Protein AF-A0A382LI37-F1 (afdb_monomer_lite)

Foldseek 3Di:
DKDFLLVLVPPVNVVVLVVVLPDPPDDPVRNVLSVLLVVLVVVSSVVLVVQLVVLQVVQWDDDPDPPDTDGDPVSVVVSVVSVVVSRGDMDDSPGDPDDDPPVVVPD

Secondary structure (DSSP, 8-state):
-EEEGGGGG-HHHHHHHHHHHT-TTS-HHHHHHHHHHHHHHHHHHHHHHHHHHHHHHHHEEE-SSTT-EEE-TTTHHHHHHHHHHHHH-EEE--PPPPPP-GGGS--

Structure (mmCIF, N/CA/C/O backbone):
data_AF-A0A382LI37-F1
#
_entry.id   AF-A0A382LI37-F1
#
loop_
_atom_site.group_PDB
_atom_site.id
_atom_site.type_symbol
_atom_site.label_atom_id
_atom_site.label_alt_id
_atom_site.label_comp_id
_atom_site.label_asym_id
_atom_site.label_entity_id
_atom_site.label_seq_id
_atom_site.pdbx_PDB_ins_code
_atom_site.Cartn_x
_atom_site.Cartn_y
_atom_site.Cartn_z
_atom_site.occupancy
_atom_site.B_iso_or_equiv
_atom_site.auth_seq_id
_atom_site.auth_comp_id
_atom_site.auth_asym_id
_atom_site.auth_atom_id
_atom_site.pdbx_PDB_model_num
ATOM 1 N N . MET A 1 1 ? -1.039 -4.002 -17.161 1.00 84.00 1 MET A N 1
ATOM 2 C CA . MET A 1 1 ? -0.713 -4.934 -16.045 1.00 84.00 1 MET A CA 1
ATOM 3 C C . MET A 1 1 ? -1.577 -4.552 -14.862 1.00 84.00 1 MET A C 1
ATOM 5 O O . MET A 1 1 ? -1.681 -3.360 -14.617 1.00 84.00 1 MET A O 1
ATOM 9 N N . LYS A 1 2 ? -2.165 -5.501 -14.128 1.00 87.31 2 LYS A N 1
ATOM 10 C CA . LYS A 1 2 ? -3.024 -5.179 -12.981 1.00 87.31 2 LYS A CA 1
ATOM 11 C C . LYS A 1 2 ? -2.362 -5.510 -11.649 1.00 87.31 2 LYS A C 1
ATOM 13 O O . LYS A 1 2 ? -1.686 -6.532 -11.550 1.00 87.31 2 LYS A O 1
ATOM 18 N N . ILE A 1 3 ? -2.569 -4.661 -10.647 1.00 91.06 3 ILE A N 1
ATOM 19 C CA . ILE A 1 3 ? -2.110 -4.870 -9.267 1.00 91.06 3 ILE A CA 1
ATOM 20 C C . ILE A 1 3 ? -3.244 -4.593 -8.286 1.00 91.06 3 ILE A C 1
ATOM 22 O O . ILE A 1 3 ? -4.181 -3.875 -8.617 1.00 91.06 3 ILE A O 1
ATOM 26 N N . LYS A 1 4 ? -3.137 -5.137 -7.073 1.00 94.81 4 LYS A N 1
ATOM 27 C CA . LYS A 1 4 ? -4.029 -4.806 -5.958 1.00 94.81 4 LYS A CA 1
ATOM 28 C C . LYS A 1 4 ? -3.297 -3.986 -4.906 1.00 94.81 4 LYS A C 1
ATOM 30 O O . LYS A 1 4 ? -2.095 -4.183 -4.730 1.00 94.81 4 LYS A O 1
ATOM 35 N N . ASN A 1 5 ? -4.032 -3.170 -4.158 1.00 94.94 5 ASN A N 1
ATOM 36 C CA . ASN A 1 5 ? -3.496 -2.349 -3.067 1.00 94.94 5 ASN A CA 1
ATOM 37 C C . ASN A 1 5 ? -2.720 -3.126 -2.001 1.00 94.94 5 ASN A C 1
ATOM 39 O O . ASN A 1 5 ? -1.797 -2.581 -1.408 1.00 94.94 5 ASN A O 1
ATOM 43 N N . VAL A 1 6 ? -3.004 -4.418 -1.809 1.00 94.62 6 VAL A N 1
ATOM 44 C CA . VAL A 1 6 ? -2.217 -5.288 -0.916 1.00 94.62 6 VAL A CA 1
ATOM 45 C C . VAL A 1 6 ? -0.703 -5.262 -1.199 1.00 94.62 6 VAL A C 1
ATOM 47 O O . VAL A 1 6 ? 0.091 -5.524 -0.298 1.00 94.62 6 VAL A O 1
ATOM 50 N N . ILE A 1 7 ? -0.271 -4.920 -2.422 1.00 92.81 7 ILE A N 1
ATOM 51 C CA . ILE A 1 7 ? 1.157 -4.776 -2.744 1.00 92.81 7 ILE A CA 1
ATOM 52 C C . ILE A 1 7 ? 1.832 -3.670 -1.924 1.00 92.81 7 ILE A C 1
ATOM 54 O O . ILE A 1 7 ? 3.025 -3.769 -1.642 1.00 92.81 7 ILE A O 1
ATOM 58 N N . PHE A 1 8 ? 1.078 -2.652 -1.503 1.00 93.50 8 PHE A N 1
ATOM 59 C CA . PHE A 1 8 ? 1.593 -1.505 -0.763 1.00 93.50 8 PHE A CA 1
ATOM 60 C C . PHE A 1 8 ? 1.917 -1.820 0.702 1.00 93.50 8 PHE A C 1
ATOM 62 O O . PHE A 1 8 ? 2.732 -1.142 1.319 1.00 93.50 8 PHE A O 1
ATOM 69 N N . GLU A 1 9 ? 1.409 -2.936 1.229 1.00 91.69 9 GLU A N 1
ATOM 70 C CA . GLU A 1 9 ? 1.843 -3.482 2.522 1.00 91.69 9 GLU A CA 1
ATOM 71 C C . GLU A 1 9 ? 3.202 -4.201 2.436 1.00 91.69 9 GLU A C 1
ATOM 73 O O . GLU A 1 9 ? 3.843 -4.487 3.452 1.00 91.69 9 GLU A O 1
ATOM 78 N N . ASN A 1 10 ? 3.678 -4.510 1.226 1.00 90.81 10 ASN A N 1
ATOM 79 C CA . ASN A 1 10 ? 4.906 -5.265 1.027 1.00 90.81 10 ASN A CA 1
ATOM 80 C C . ASN A 1 10 ? 6.133 -4.342 0.962 1.00 90.81 10 ASN A C 1
ATOM 82 O O . ASN A 1 10 ? 6.577 -3.921 -0.106 1.00 90.81 10 ASN A O 1
ATOM 86 N N . LYS A 1 11 ? 6.751 -4.092 2.120 1.00 84.50 11 LYS A N 1
ATOM 87 C CA . LYS A 1 11 ? 7.987 -3.291 2.222 1.00 84.50 11 LYS A CA 1
ATOM 88 C C . LYS A 1 11 ? 9.120 -3.807 1.318 1.00 84.50 11 LYS A C 1
ATOM 90 O O . LYS A 1 11 ? 9.818 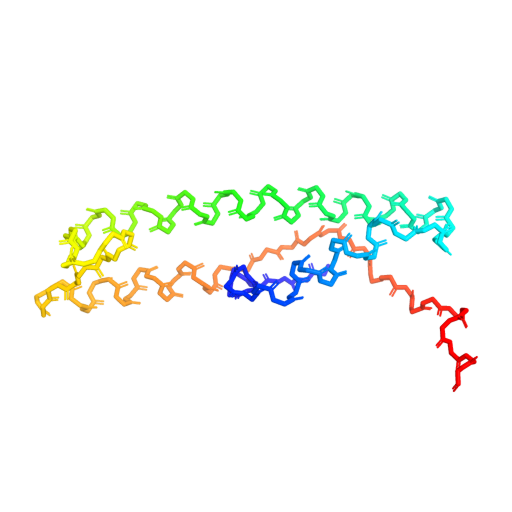-3.011 0.690 1.00 84.50 11 LYS A O 1
ATOM 95 N N . GLN A 1 12 ? 9.267 -5.129 1.182 1.00 82.38 12 GLN A N 1
ATOM 96 C CA . GLN A 1 12 ? 10.323 -5.740 0.366 1.00 82.38 12 GLN A CA 1
ATOM 97 C C . GLN A 1 12 ? 10.161 -5.436 -1.130 1.00 82.38 12 GLN A C 1
ATOM 99 O O . GLN A 1 12 ? 11.160 -5.305 -1.849 1.00 82.38 12 GLN A O 1
ATOM 104 N N . TYR A 1 13 ? 8.917 -5.312 -1.602 1.00 84.38 13 TYR A N 1
ATOM 105 C CA . TYR A 1 13 ? 8.621 -4.937 -2.982 1.00 84.38 13 TYR A CA 1
ATOM 106 C C . TYR A 1 13 ? 9.180 -3.545 -3.299 1.00 84.38 13 TYR A C 1
ATOM 108 O O . TYR A 1 13 ? 9.931 -3.384 -4.265 1.00 84.38 13 TYR A O 1
ATOM 116 N N . PHE A 1 14 ? 8.906 -2.562 -2.440 1.00 80.50 14 PHE A N 1
ATOM 117 C CA . PHE A 1 14 ? 9.390 -1.194 -2.624 1.00 80.50 14 PHE A CA 1
ATOM 118 C C . PHE A 1 14 ? 10.904 -1.064 -2.515 1.00 80.50 14 PHE A C 1
ATOM 120 O O . PHE A 1 14 ? 11.513 -0.348 -3.310 1.00 80.50 14 PHE A O 1
ATOM 127 N N . GLU A 1 15 ? 11.537 -1.787 -1.592 1.00 83.88 15 GLU A N 1
ATOM 128 C CA . GLU A 1 15 ? 12.999 -1.826 -1.524 1.00 83.88 15 GLU A CA 1
ATOM 129 C C . GLU A 1 15 ? 13.614 -2.352 -2.824 1.00 83.88 15 GLU A C 1
ATOM 131 O O . GLU A 1 15 ? 14.593 -1.797 -3.327 1.00 83.88 15 GLU A O 1
ATOM 136 N N . THR A 1 16 ? 13.030 -3.414 -3.384 1.00 83.69 16 THR A N 1
ATOM 137 C CA . THR A 1 16 ? 13.502 -4.032 -4.628 1.00 83.69 16 THR A CA 1
ATOM 138 C C . THR A 1 16 ? 13.337 -3.082 -5.811 1.00 83.69 16 THR A C 1
ATOM 140 O O . THR A 1 16 ? 14.298 -2.833 -6.538 1.00 83.69 16 THR A O 1
ATOM 143 N N . ILE A 1 17 ? 12.155 -2.481 -5.970 1.00 81.25 17 ILE A N 1
ATOM 144 C CA . ILE A 1 17 ? 11.890 -1.492 -7.023 1.00 81.25 17 ILE A CA 1
ATOM 145 C C . ILE A 1 17 ? 12.802 -0.267 -6.874 1.00 81.25 17 ILE A C 1
ATOM 147 O O . ILE A 1 17 ? 13.347 0.219 -7.865 1.00 81.25 17 ILE A O 1
ATOM 151 N N . GLY A 1 18 ? 13.040 0.193 -5.644 1.00 80.06 18 GLY A N 1
ATOM 152 C CA . GLY A 1 18 ? 13.955 1.294 -5.357 1.00 80.06 18 GLY A CA 1
ATOM 153 C C . GLY A 1 18 ? 15.408 0.990 -5.735 1.00 80.06 18 GLY A C 1
ATOM 154 O O . GLY A 1 18 ? 16.096 1.872 -6.249 1.00 80.06 18 GLY A O 1
ATOM 155 N N . LYS A 1 19 ? 15.878 -0.248 -5.530 1.00 83.69 19 LYS A N 1
ATOM 156 C CA . LYS A 1 19 ? 17.210 -0.698 -5.980 1.00 83.69 19 LYS A CA 1
ATOM 157 C C . LYS A 1 19 ? 17.301 -0.747 -7.504 1.00 83.69 19 LYS A C 1
ATOM 159 O O . LYS A 1 19 ? 18.270 -0.239 -8.057 1.00 83.69 19 LYS A O 1
ATOM 164 N N . ILE A 1 20 ? 16.284 -1.296 -8.173 1.00 79.00 20 ILE A N 1
ATOM 165 C CA . ILE A 1 20 ? 16.223 -1.374 -9.641 1.00 79.00 20 ILE A CA 1
ATOM 166 C C . ILE A 1 20 ? 16.240 0.031 -10.250 1.00 79.00 20 ILE A C 1
ATOM 168 O O . ILE A 1 20 ? 17.048 0.308 -11.127 1.00 79.00 20 ILE A O 1
ATOM 172 N N . HIS A 1 21 ? 15.411 0.943 -9.743 1.00 74.69 21 HIS A N 1
ATOM 173 C CA . HIS A 1 21 ? 15.348 2.330 -10.211 1.00 74.69 21 HIS A CA 1
ATOM 174 C C . HIS A 1 21 ? 16.686 3.080 -10.082 1.00 74.69 21 HIS A C 1
ATOM 176 O O . HIS A 1 21 ? 16.973 3.969 -10.879 1.00 74.69 21 HIS A O 1
ATOM 182 N N . LYS A 1 22 ? 17.510 2.717 -9.093 1.00 78.88 22 LYS A N 1
ATOM 183 C CA . LYS A 1 22 ? 18.840 3.300 -8.861 1.00 78.88 22 LYS A CA 1
ATOM 184 C C . LYS A 1 22 ? 19.968 2.567 -9.594 1.00 78.88 22 LYS A C 1
ATOM 186 O O . LYS A 1 22 ? 21.111 3.003 -9.495 1.00 78.88 22 LYS A O 1
ATOM 191 N N . SER A 1 23 ? 19.677 1.459 -10.276 1.00 78.44 23 SER A N 1
ATOM 192 C CA . SER A 1 23 ? 20.689 0.676 -10.980 1.00 78.44 23 SER A CA 1
ATOM 193 C C . SER A 1 23 ? 21.193 1.426 -12.212 1.00 78.44 23 SER A C 1
ATOM 195 O O . SER A 1 23 ? 20.418 1.863 -13.060 1.00 78.44 23 SER A O 1
ATOM 197 N N . ASP A 1 24 ? 22.512 1.519 -12.327 1.00 75.81 24 ASP A N 1
ATOM 198 C CA . ASP A 1 24 ? 23.236 2.032 -13.489 1.00 75.81 24 ASP A CA 1
ATOM 199 C C . ASP A 1 24 ? 23.301 1.023 -14.651 1.00 75.81 24 ASP A C 1
ATOM 201 O O . ASP A 1 24 ? 23.747 1.362 -15.746 1.00 75.81 24 ASP A O 1
ATOM 205 N N . GLN A 1 25 ? 22.825 -0.209 -14.440 1.00 79.31 25 GLN A N 1
ATOM 206 C CA . GLN A 1 25 ? 22.859 -1.284 -15.436 1.00 79.31 25 GLN A CA 1
ATOM 207 C C . GLN A 1 25 ? 21.660 -1.281 -16.395 1.00 79.31 25 GLN A C 1
ATOM 209 O O . GLN A 1 25 ? 21.612 -2.081 -17.334 1.00 79.31 25 GLN A O 1
ATOM 214 N N . LEU A 1 26 ? 20.688 -0.391 -16.183 1.00 77.06 26 LEU A N 1
ATOM 215 C CA . LEU A 1 26 ? 19.508 -0.282 -17.034 1.00 77.06 26 LEU A CA 1
ATOM 216 C C . LEU A 1 26 ? 19.831 0.423 -18.354 1.00 77.06 26 LEU A C 1
ATOM 218 O O . LEU A 1 26 ? 20.528 1.437 -18.394 1.00 77.06 26 LEU A O 1
ATOM 222 N N . SER A 1 27 ? 19.259 -0.076 -19.452 1.00 83.19 27 SER A N 1
ATOM 223 C CA . SER A 1 27 ? 19.254 0.684 -20.702 1.00 83.19 27 SER A CA 1
ATOM 224 C C . SER A 1 27 ? 18.426 1.965 -20.541 1.00 83.19 27 SER A C 1
ATOM 226 O O . SER A 1 27 ? 17.532 2.036 -19.698 1.00 83.19 27 SER A O 1
ATOM 228 N N . VAL A 1 28 ? 18.663 2.974 -21.387 1.00 83.00 28 VAL A N 1
ATOM 229 C CA . VAL A 1 28 ? 17.893 4.235 -21.361 1.00 83.00 28 VAL A CA 1
ATOM 230 C C . VAL A 1 28 ? 16.384 3.981 -21.485 1.00 83.00 28 VAL A C 1
ATOM 232 O O . VAL A 1 28 ? 15.585 4.613 -20.792 1.00 83.00 28 VAL A O 1
ATOM 235 N N . MET A 1 29 ? 15.986 3.030 -22.335 1.00 82.69 29 MET A N 1
ATOM 236 C CA . MET A 1 29 ? 14.577 2.681 -22.540 1.00 82.69 29 MET A CA 1
ATOM 237 C C . MET A 1 29 ? 13.976 1.960 -21.331 1.00 82.69 29 MET A C 1
ATOM 239 O O . MET A 1 29 ? 12.841 2.256 -20.951 1.00 82.69 29 MET A O 1
ATOM 243 N N . ASP A 1 30 ? 14.727 1.053 -20.704 1.00 81.50 30 ASP A N 1
ATOM 244 C CA . ASP A 1 30 ? 14.265 0.340 -19.509 1.00 81.50 30 ASP A CA 1
ATOM 245 C C . ASP A 1 30 ? 14.171 1.287 -18.314 1.00 81.50 30 ASP A C 1
ATOM 247 O O . ASP A 1 30 ? 13.154 1.297 -17.622 1.00 81.50 30 ASP A O 1
ATOM 251 N N . ALA A 1 31 ? 15.161 2.166 -18.136 1.00 83.19 31 ALA A N 1
ATOM 252 C CA . ALA A 1 31 ? 15.137 3.218 -17.127 1.00 83.19 31 ALA A CA 1
ATOM 253 C C . ALA A 1 31 ? 13.921 4.141 -17.306 1.00 83.19 31 ALA A C 1
ATOM 255 O O . ALA A 1 31 ? 13.220 4.430 -16.339 1.00 83.19 31 ALA A O 1
ATOM 256 N N . TYR A 1 32 ? 13.600 4.556 -18.537 1.00 84.06 32 TYR A N 1
ATOM 257 C CA . TYR A 1 32 ? 12.403 5.358 -18.814 1.00 84.06 32 TYR A CA 1
ATOM 258 C C . TYR A 1 32 ? 11.105 4.636 -18.419 1.00 84.06 32 TYR A C 1
ATOM 260 O O . TYR A 1 32 ? 10.249 5.217 -17.744 1.00 84.06 32 TYR A O 1
ATOM 268 N N . ARG A 1 33 ? 10.958 3.362 -18.805 1.00 82.94 33 ARG A N 1
ATOM 269 C CA . ARG A 1 33 ? 9.770 2.557 -18.475 1.00 82.94 33 ARG A CA 1
ATOM 270 C C . ARG A 1 33 ? 9.639 2.334 -16.969 1.00 82.94 33 ARG A C 1
ATOM 272 O O . ARG A 1 33 ? 8.553 2.528 -16.425 1.00 82.94 33 ARG A O 1
ATOM 279 N N . ILE A 1 34 ? 10.739 2.001 -16.293 1.00 83.94 34 ILE A N 1
ATOM 280 C CA . ILE A 1 34 ? 10.791 1.832 -14.836 1.00 83.94 34 ILE A CA 1
ATOM 281 C C . ILE A 1 34 ? 10.449 3.147 -14.134 1.00 83.94 34 ILE A C 1
ATOM 283 O O . ILE A 1 34 ? 9.643 3.141 -13.212 1.00 83.94 34 ILE A O 1
ATOM 287 N N . ASN A 1 35 ? 10.951 4.290 -14.606 1.00 85.12 35 ASN A N 1
ATOM 288 C CA . ASN A 1 35 ? 10.606 5.599 -14.042 1.00 85.12 35 ASN A CA 1
ATOM 289 C C . ASN A 1 35 ? 9.109 5.896 -14.143 1.00 85.12 35 ASN A C 1
ATOM 291 O O . ASN A 1 35 ? 8.519 6.419 -13.198 1.00 85.12 35 ASN A O 1
ATOM 295 N N . ARG A 1 36 ? 8.479 5.564 -15.276 1.00 86.19 36 ARG A N 1
ATOM 296 C CA . ARG A 1 36 ? 7.029 5.722 -15.448 1.00 86.19 36 ARG A CA 1
ATOM 297 C C . ARG A 1 36 ? 6.252 4.805 -14.500 1.00 86.19 36 ARG A C 1
ATOM 299 O O . ARG A 1 36 ? 5.295 5.263 -13.881 1.00 86.19 36 ARG A O 1
ATOM 306 N N . LEU A 1 37 ? 6.685 3.552 -14.357 1.00 86.62 37 LEU A N 1
ATOM 307 C CA . LEU A 1 37 ? 6.085 2.593 -13.430 1.00 86.62 37 LEU A CA 1
ATOM 308 C C . LEU A 1 37 ? 6.206 3.064 -11.972 1.00 86.62 37 LEU A C 1
ATOM 310 O O . LEU A 1 37 ? 5.203 3.111 -11.271 1.00 86.62 37 LEU A O 1
ATOM 314 N N . VAL A 1 38 ? 7.402 3.469 -11.534 1.00 86.50 38 VAL A N 1
ATOM 315 C CA . VAL A 1 38 ? 7.661 3.963 -10.169 1.00 86.50 38 VAL A CA 1
ATOM 316 C C . VAL A 1 38 ? 6.807 5.186 -9.847 1.00 86.50 38 VAL A C 1
ATOM 318 O O . VAL A 1 38 ? 6.232 5.250 -8.768 1.00 86.50 38 VAL A O 1
ATOM 321 N N . LYS A 1 39 ? 6.670 6.136 -10.781 1.00 87.44 39 LYS A N 1
ATOM 322 C CA . LYS A 1 39 ? 5.795 7.303 -10.588 1.00 87.44 39 LYS A CA 1
ATOM 323 C C . LYS A 1 39 ? 4.346 6.891 -10.335 1.00 87.44 39 LYS A C 1
ATOM 325 O O . LYS A 1 39 ? 3.773 7.321 -9.342 1.00 87.44 39 LYS A O 1
ATOM 330 N N . LYS A 1 40 ? 3.799 6.001 -11.169 1.00 88.88 40 LYS A N 1
ATOM 331 C CA . LYS A 1 40 ? 2.423 5.510 -11.009 1.00 88.88 40 LYS A CA 1
ATOM 332 C C . LYS A 1 40 ? 2.239 4.736 -9.701 1.00 88.88 40 LYS A C 1
ATOM 334 O O . LYS A 1 40 ? 1.245 4.923 -9.014 1.00 88.88 40 LYS A O 1
ATOM 339 N N . LEU A 1 41 ? 3.210 3.903 -9.321 1.00 90.44 41 LEU A N 1
ATOM 340 C CA . LEU A 1 41 ? 3.184 3.191 -8.039 1.00 90.44 41 LEU A CA 1
ATOM 341 C C . LEU A 1 41 ? 3.229 4.150 -6.843 1.00 90.44 41 LEU A C 1
ATOM 343 O O . LEU A 1 41 ? 2.530 3.911 -5.868 1.00 90.44 41 LEU A O 1
ATOM 347 N N . ASN A 1 42 ? 4.004 5.236 -6.915 1.00 89.69 42 ASN A N 1
ATOM 348 C CA . ASN A 1 42 ? 4.063 6.242 -5.852 1.00 89.69 42 ASN A CA 1
ATOM 349 C C . ASN A 1 42 ? 2.747 7.020 -5.711 1.00 89.69 42 ASN A C 1
ATOM 351 O O . ASN A 1 42 ? 2.328 7.299 -4.590 1.00 89.69 42 ASN A O 1
ATOM 355 N N . GLU A 1 43 ? 2.098 7.363 -6.826 1.00 92.12 43 GLU A N 1
ATOM 356 C CA . GLU A 1 43 ? 0.777 8.007 -6.825 1.00 92.12 43 GLU A CA 1
ATOM 357 C C . GLU A 1 43 ? -0.261 7.099 -6.153 1.00 92.12 43 GLU A C 1
ATOM 359 O O . GLU A 1 43 ? -0.912 7.512 -5.196 1.00 92.12 43 GLU A O 1
ATOM 364 N N . LEU A 1 44 ? -0.329 5.834 -6.580 1.00 93.62 44 LEU A N 1
ATOM 365 C CA . LEU A 1 44 ? -1.233 4.840 -6.000 1.00 93.62 44 LEU A CA 1
ATOM 366 C C . LEU A 1 44 ? -0.934 4.557 -4.522 1.00 93.62 44 LEU A C 1
ATOM 368 O O . LEU A 1 44 ? -1.859 4.441 -3.726 1.00 93.62 44 LEU A O 1
ATOM 372 N N . ASN A 1 45 ? 0.343 4.487 -4.132 1.00 93.56 45 ASN A N 1
ATOM 373 C CA . ASN A 1 45 ? 0.726 4.311 -2.732 1.00 93.56 45 ASN A CA 1
ATOM 374 C C . ASN A 1 45 ? 0.300 5.507 -1.873 1.00 93.56 45 ASN A C 1
ATOM 376 O O . ASN A 1 45 ? -0.149 5.326 -0.749 1.00 93.56 45 ASN A O 1
ATOM 380 N N . THR A 1 46 ? 0.422 6.726 -2.403 1.00 94.50 46 THR A N 1
ATOM 381 C CA . THR A 1 46 ? -0.007 7.939 -1.693 1.00 94.50 46 THR A CA 1
ATOM 382 C C . THR A 1 46 ? -1.515 7.918 -1.457 1.00 94.50 46 THR A C 1
ATOM 384 O O . THR A 1 46 ? -1.965 8.133 -0.334 1.00 94.50 46 THR A O 1
ATOM 387 N N . GLU A 1 47 ? -2.298 7.598 -2.491 1.00 95.12 47 GLU A N 1
ATOM 388 C CA . GLU A 1 47 ? -3.752 7.459 -2.374 1.00 95.12 47 GLU A CA 1
ATOM 389 C C . GLU A 1 47 ? -4.138 6.345 -1.387 1.00 95.12 47 GLU A C 1
ATOM 391 O O . GLU A 1 47 ? -4.995 6.541 -0.522 1.00 95.12 47 GLU A O 1
ATOM 396 N N . TYR A 1 48 ? -3.458 5.198 -1.465 1.00 95.94 48 TYR A N 1
ATOM 397 C CA . TYR A 1 48 ? -3.626 4.090 -0.531 1.00 95.94 48 TYR A CA 1
ATOM 398 C C . TYR A 1 48 ? -3.370 4.511 0.922 1.00 95.94 48 TYR A C 1
ATOM 400 O O . TYR A 1 48 ? -4.214 4.262 1.783 1.00 95.94 48 TYR A O 1
ATOM 408 N N . ASP A 1 49 ? -2.250 5.185 1.197 1.00 95.19 49 ASP A N 1
ATOM 409 C CA . ASP A 1 49 ? -1.882 5.643 2.540 1.00 95.19 49 ASP A CA 1
ATOM 410 C C . ASP A 1 49 ? -2.890 6.663 3.090 1.00 95.19 49 ASP A C 1
ATOM 412 O O . ASP A 1 49 ? -3.254 6.614 4.269 1.00 95.19 49 ASP A O 1
ATOM 416 N N . GLU A 1 50 ? -3.401 7.563 2.245 1.00 96.38 50 GLU A N 1
ATOM 417 C CA . GLU A 1 50 ? -4.445 8.515 2.630 1.00 96.38 50 GLU A CA 1
ATOM 418 C C . GLU A 1 50 ? -5.764 7.822 2.993 1.00 96.38 50 GLU A C 1
ATOM 420 O O . GLU A 1 50 ? -6.383 8.159 4.009 1.00 96.38 50 GLU A O 1
ATOM 425 N N . LEU A 1 51 ? -6.203 6.852 2.186 1.00 97.06 51 LEU A N 1
ATOM 426 C CA . LEU A 1 51 ? -7.414 6.074 2.452 1.00 97.06 51 LEU A CA 1
ATOM 427 C C . LEU A 1 51 ? -7.250 5.205 3.700 1.00 97.06 51 LEU A C 1
ATOM 429 O O . LEU A 1 51 ? -8.112 5.224 4.580 1.00 97.06 51 LEU A O 1
ATOM 433 N N . LYS A 1 52 ? -6.110 4.524 3.835 1.00 95.50 52 LYS A N 1
ATOM 434 C CA . LYS A 1 52 ? -5.766 3.740 5.023 1.00 95.50 52 LYS A CA 1
ATOM 435 C C . LYS A 1 52 ? -5.812 4.615 6.270 1.00 95.50 52 LYS A C 1
ATOM 437 O O . LYS A 1 52 ? -6.468 4.264 7.247 1.00 95.50 52 LYS A O 1
ATOM 442 N N . LYS A 1 53 ? -5.194 5.798 6.235 1.00 94.25 53 LYS A N 1
ATOM 443 C CA . LYS A 1 53 ? -5.215 6.736 7.363 1.00 94.25 53 LYS A CA 1
ATOM 444 C C . LYS A 1 53 ? -6.635 7.157 7.745 1.00 94.25 53 LYS A C 1
ATOM 446 O O . LYS A 1 53 ? -6.920 7.255 8.939 1.00 94.25 53 LYS A O 1
ATOM 451 N N . LYS A 1 54 ? -7.527 7.383 6.773 1.00 95.25 54 LYS A N 1
ATOM 452 C CA . LYS A 1 54 ? -8.942 7.707 7.036 1.00 95.25 54 LYS A CA 1
ATOM 453 C C . LYS A 1 54 ? -9.648 6.569 7.775 1.00 95.25 54 LYS A C 1
ATOM 455 O O . LYS A 1 54 ? -10.223 6.834 8.826 1.00 95.25 54 LYS A O 1
ATOM 460 N N . ILE A 1 55 ? -9.512 5.325 7.307 1.00 95.69 55 ILE A N 1
ATOM 461 C CA . ILE A 1 55 ? -10.101 4.137 7.957 1.00 95.69 55 ILE A CA 1
ATOM 462 C C . ILE A 1 55 ? -9.589 4.003 9.400 1.00 95.69 55 ILE A C 1
ATOM 464 O O . ILE A 1 55 ? -10.368 3.848 10.339 1.00 95.69 55 ILE A O 1
ATOM 468 N N . PHE A 1 56 ? -8.276 4.123 9.604 1.00 94.00 56 PHE A N 1
ATOM 469 C CA . PHE A 1 56 ? -7.674 4.012 10.936 1.00 94.00 56 PHE A CA 1
ATOM 470 C C . PHE A 1 56 ? -8.088 5.159 11.868 1.00 94.00 56 PHE A C 1
ATOM 472 O O . PHE A 1 56 ? -8.279 4.929 13.056 1.00 94.00 56 PHE A O 1
ATOM 479 N N . THR A 1 57 ? -8.269 6.374 11.346 1.00 93.50 57 THR A N 1
ATOM 480 C CA . THR A 1 57 ? -8.753 7.525 12.132 1.00 93.50 57 THR A CA 1
ATOM 481 C C . THR A 1 57 ? -10.234 7.387 12.489 1.00 93.50 57 THR A C 1
ATOM 483 O O . THR A 1 57 ? -10.656 7.836 13.548 1.00 93.50 57 THR A O 1
ATOM 486 N N . GLN A 1 58 ? -11.030 6.777 11.609 1.00 94.94 58 GLN A N 1
ATOM 487 C CA . GLN A 1 58 ? -12.463 6.577 11.810 1.00 94.94 58 GLN A CA 1
ATOM 488 C C . GLN A 1 58 ? -12.759 5.520 12.876 1.00 94.94 58 GLN A C 1
ATOM 490 O O . GLN A 1 58 ? -13.654 5.710 13.697 1.00 94.94 58 GLN A O 1
ATOM 495 N N . TYR A 1 59 ? -12.018 4.411 12.861 1.00 94.88 59 TYR A N 1
ATOM 496 C CA . TYR A 1 59 ? -12.313 3.252 13.709 1.00 94.88 59 TYR A CA 1
ATOM 497 C C . TYR A 1 59 ? -11.368 3.071 14.890 1.00 94.88 59 TYR A C 1
ATOM 499 O O . TYR A 1 59 ? -11.683 2.299 15.802 1.00 94.88 59 TYR A O 1
ATOM 507 N N . GLY A 1 60 ? -10.218 3.738 14.855 1.00 91.75 60 GLY A N 1
ATOM 508 C CA . GLY A 1 60 ? -9.137 3.520 15.791 1.00 91.75 60 GLY A CA 1
ATOM 509 C C . GLY A 1 60 ? -8.912 4.650 16.779 1.00 91.75 60 GLY A C 1
ATOM 510 O O . GLY A 1 60 ? -9.226 5.813 16.536 1.00 91.75 60 GLY A O 1
ATOM 511 N N . THR A 1 61 ? -8.308 4.287 17.902 1.00 91.25 61 THR A N 1
ATOM 512 C CA . THR A 1 61 ? -7.777 5.209 18.905 1.00 91.25 61 THR A CA 1
ATOM 513 C C . THR A 1 61 ? -6.260 5.056 18.990 1.00 91.25 61 THR A C 1
ATOM 515 O O . THR A 1 61 ? -5.751 3.972 18.697 1.00 91.25 61 THR A O 1
ATOM 518 N N . PRO A 1 62 ? -5.506 6.097 19.386 1.00 89.94 62 PRO A N 1
ATOM 519 C CA . PRO A 1 62 ? -4.081 5.945 19.673 1.00 89.94 62 PRO A CA 1
ATOM 520 C C . PRO A 1 62 ? -3.856 4.819 20.690 1.00 89.94 62 PRO A C 1
ATOM 522 O O . PRO A 1 62 ? -4.530 4.790 21.719 1.00 89.94 62 PRO A O 1
ATOM 525 N N . GLY A 1 63 ? -2.956 3.888 20.377 1.00 87.38 63 GLY A N 1
ATOM 526 C CA . GLY A 1 63 ? -2.590 2.794 21.275 1.00 87.38 63 GLY A CA 1
ATOM 527 C C . GLY A 1 63 ? -1.525 3.193 22.293 1.00 87.38 63 GLY A C 1
ATOM 528 O O . GLY A 1 63 ? -1.007 4.311 22.279 1.00 87.38 63 GLY A O 1
ATOM 529 N N . GLU A 1 64 ? -1.160 2.257 23.170 1.00 82.94 64 GLU A N 1
ATOM 530 C CA . GLU A 1 64 ? -0.160 2.501 24.226 1.00 82.94 64 GLU A CA 1
ATOM 531 C C . GLU A 1 64 ? 1.243 2.848 23.699 1.00 82.94 64 GLU A C 1
ATOM 533 O O . GLU A 1 64 ? 2.033 3.490 24.394 1.00 82.94 64 GLU A O 1
ATOM 538 N N . LYS A 1 65 ? 1.582 2.411 22.480 1.00 87.31 65 LYS A N 1
ATOM 539 C CA . LYS A 1 65 ? 2.871 2.698 21.839 1.00 87.31 65 LYS A CA 1
ATOM 540 C C . LYS A 1 65 ? 2.713 3.78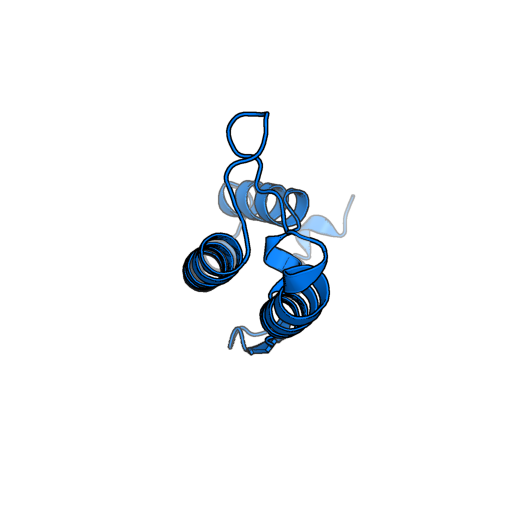9 20.790 1.00 87.31 65 LYS A C 1
ATOM 542 O O . LYS A 1 65 ? 1.709 3.831 20.076 1.00 87.31 65 LYS A O 1
ATOM 547 N N . GLU A 1 66 ? 3.748 4.612 20.640 1.00 76.12 66 GLU A N 1
ATOM 548 C CA . GLU A 1 66 ? 3.829 5.555 19.523 1.00 76.12 66 GLU A CA 1
ATOM 549 C C . GLU A 1 66 ? 3.592 4.828 18.192 1.00 76.12 66 GLU A C 1
ATOM 551 O O . GLU A 1 66 ? 4.045 3.700 17.992 1.00 76.12 66 GLU A O 1
ATOM 556 N N . GLU A 1 67 ? 2.820 5.472 17.314 1.00 78.56 67 GLU A N 1
ATOM 557 C CA . GLU A 1 67 ? 2.440 4.966 15.986 1.00 78.56 67 GLU A CA 1
ATOM 558 C C . GLU A 1 67 ? 1.570 3.694 15.978 1.00 78.56 67 GLU A C 1
ATOM 560 O O . GLU A 1 67 ? 1.323 3.122 14.915 1.00 78.56 67 GLU A O 1
ATOM 565 N N . THR A 1 68 ? 1.046 3.263 17.131 1.00 86.25 68 THR A N 1
ATOM 566 C CA . THR A 1 68 ? 0.047 2.186 17.188 1.00 86.25 68 THR A CA 1
ATOM 567 C C . THR A 1 68 ? -1.376 2.727 17.232 1.00 86.25 68 THR A C 1
ATOM 569 O O . THR A 1 68 ? -1.649 3.787 17.795 1.00 86.25 68 THR A O 1
ATOM 572 N N . VAL A 1 69 ? -2.290 1.980 16.614 1.00 89.56 69 VAL A N 1
ATOM 573 C CA . VAL A 1 69 ? -3.724 2.263 16.602 1.00 89.56 69 VAL A CA 1
ATOM 574 C C . VAL A 1 69 ? -4.452 1.033 17.121 1.00 89.56 69 VAL A C 1
ATOM 576 O O . VAL A 1 69 ? -4.204 -0.083 16.662 1.00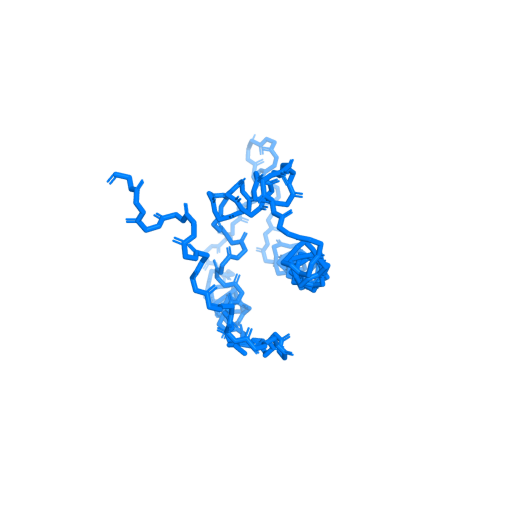 89.56 69 VAL A O 1
ATOM 579 N N . GLU A 1 70 ? -5.352 1.241 18.069 1.00 93.38 70 GLU A N 1
ATOM 580 C CA . GLU A 1 70 ? -6.200 0.206 18.642 1.00 93.38 70 GLU A CA 1
ATOM 581 C C . GLU A 1 70 ? -7.605 0.295 18.054 1.00 93.38 70 GLU A C 1
ATOM 583 O O . GLU A 1 70 ? -8.199 1.369 18.003 1.00 93.38 70 GLU A O 1
ATOM 588 N N . ILE A 1 71 ? -8.141 -0.844 17.612 1.00 94.88 71 ILE A N 1
ATOM 589 C CA . ILE A 1 71 ? -9.512 -0.956 17.107 1.00 94.88 71 ILE A CA 1
ATOM 590 C C . ILE A 1 71 ? -10.346 -1.688 18.159 1.00 94.88 71 ILE A C 1
ATOM 592 O O . ILE A 1 71 ? -10.051 -2.840 18.502 1.00 94.88 71 ILE A O 1
ATOM 596 N N . SER A 1 72 ? -11.392 -1.032 18.665 1.00 92.62 72 SER A N 1
ATOM 597 C CA . SER A 1 72 ? -12.301 -1.620 19.654 1.00 92.62 72 SER A CA 1
ATOM 598 C C . SER A 1 72 ? -13.056 -2.829 19.083 1.00 92.62 72 SER A C 1
ATOM 600 O O . SER A 1 72 ? -13.202 -2.988 17.869 1.00 92.62 72 SER A O 1
ATOM 602 N N . ALA A 1 73 ? -13.569 -3.696 19.961 1.00 93.56 73 ALA A N 1
ATOM 603 C CA . ALA A 1 73 ? -14.352 -4.858 19.537 1.00 93.56 73 ALA A CA 1
ATOM 604 C C . ALA A 1 73 ? -15.612 -4.461 18.743 1.00 93.56 73 ALA A C 1
ATOM 606 O O . ALA A 1 73 ? -15.950 -5.135 17.775 1.00 93.56 73 ALA A O 1
ATOM 607 N N . GLU A 1 74 ? -16.252 -3.350 19.118 1.00 94.06 74 GLU A N 1
ATOM 608 C CA . GLU A 1 74 ? -17.456 -2.811 18.469 1.00 94.06 74 GLU A CA 1
ATOM 609 C C . GLU A 1 74 ? -17.181 -2.324 17.038 1.00 94.06 74 GLU A C 1
ATOM 611 O O . GLU A 1 74 ? -18.013 -2.505 16.154 1.00 94.06 74 GLU A O 1
ATOM 616 N N . ASN A 1 75 ? -15.988 -1.775 16.784 1.00 94.88 75 ASN A N 1
ATOM 617 C CA . ASN A 1 75 ? -15.595 -1.261 15.469 1.00 94.88 75 ASN A CA 1
ATOM 618 C C . ASN A 1 75 ? -14.917 -2.310 14.577 1.00 94.88 75 ASN A C 1
ATOM 620 O O . ASN A 1 75 ? -14.705 -2.063 13.389 1.00 94.88 75 ASN A O 1
ATOM 624 N N . ARG A 1 76 ? -14.543 -3.475 15.125 1.00 93.75 76 ARG A N 1
ATOM 625 C CA . ARG A 1 76 ? -13.686 -4.456 14.440 1.00 93.75 76 ARG A CA 1
ATOM 626 C C . ARG A 1 76 ? -14.275 -4.952 13.123 1.00 93.75 76 ARG A C 1
ATOM 628 O O . ARG A 1 76 ? -13.526 -5.103 12.160 1.00 93.75 76 ARG A O 1
ATOM 635 N N . GLU A 1 77 ? -15.573 -5.233 13.079 1.00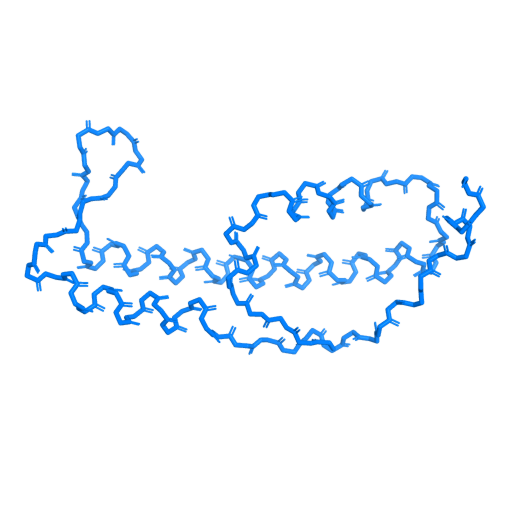 96.25 77 GLU A N 1
ATOM 636 C CA . GLU A 1 77 ? -16.225 -5.755 11.872 1.00 96.25 77 GLU A CA 1
ATOM 637 C C . GLU A 1 77 ? -16.238 -4.711 10.750 1.00 96.25 77 GLU A C 1
ATOM 639 O O . GLU A 1 77 ? -15.762 -4.996 9.652 1.00 96.25 77 GLU A O 1
ATOM 644 N N . ALA A 1 78 ? -16.670 -3.483 11.053 1.00 96.06 78 ALA A N 1
ATOM 645 C CA . ALA A 1 78 ? -16.691 -2.374 10.100 1.00 96.06 78 ALA A CA 1
ATOM 646 C C . ALA A 1 78 ? -15.281 -2.022 9.595 1.00 96.06 78 ALA A C 1
ATOM 648 O O . ALA A 1 78 ? -15.060 -1.934 8.388 1.00 96.06 78 ALA A O 1
ATOM 649 N N . PHE A 1 79 ? -14.308 -1.930 10.509 1.00 96.56 79 PHE A N 1
ATOM 650 C CA . PHE A 1 79 ? -12.900 -1.735 10.163 1.00 96.56 79 PHE A CA 1
ATOM 651 C C . PHE A 1 79 ? -12.391 -2.830 9.222 1.00 96.56 79 PHE A C 1
ATOM 653 O O . PHE A 1 79 ? -11.766 -2.535 8.209 1.00 96.56 79 PHE A O 1
ATOM 660 N N . THR A 1 80 ? -12.658 -4.099 9.547 1.00 95.88 80 THR A N 1
ATOM 661 C CA . THR A 1 80 ? -12.192 -5.235 8.741 1.00 95.88 80 THR A CA 1
ATOM 662 C C . THR A 1 80 ? -12.823 -5.215 7.352 1.00 95.88 80 THR A C 1
ATOM 664 O O . THR A 1 80 ? -12.128 -5.492 6.380 1.00 95.88 80 THR A O 1
ATOM 667 N N . GLY A 1 81 ? -14.108 -4.866 7.247 1.00 97.50 81 GLY A N 1
ATOM 668 C CA . GLY A 1 81 ? -14.803 -4.701 5.970 1.00 97.50 81 GLY A CA 1
ATOM 669 C C . GLY A 1 81 ? -14.144 -3.637 5.096 1.00 97.50 81 GLY A C 1
ATOM 670 O O . GLY A 1 81 ? -13.626 -3.959 4.030 1.00 97.50 81 GLY A O 1
ATOM 671 N N . GLU A 1 82 ? -14.068 -2.396 5.583 1.00 97.56 82 GLU A N 1
ATOM 672 C CA . GLU A 1 82 ? -13.500 -1.288 4.805 1.00 97.56 82 GLU A CA 1
ATOM 673 C C . GLU A 1 82 ? -12.015 -1.483 4.486 1.00 97.56 82 GLU A C 1
ATOM 675 O O . GLU A 1 82 ? -11.562 -1.162 3.387 1.00 97.56 82 GLU A O 1
ATOM 680 N N . TYR A 1 83 ? -11.242 -2.038 5.422 1.00 96.50 83 TYR A N 1
ATOM 681 C CA . TYR A 1 83 ? -9.834 -2.325 5.178 1.00 96.50 83 TYR A CA 1
ATOM 682 C C . TYR A 1 83 ? -9.657 -3.421 4.119 1.00 96.50 83 TYR A C 1
ATOM 684 O O . TYR A 1 83 ? -8.796 -3.295 3.248 1.00 96.50 83 TYR A O 1
ATOM 692 N N . ASN A 1 84 ? -10.487 -4.470 4.147 1.00 97.06 84 ASN A N 1
ATOM 693 C CA . ASN A 1 84 ? -10.466 -5.520 3.129 1.00 97.06 84 ASN A CA 1
ATOM 694 C C . ASN A 1 84 ? -10.878 -4.997 1.750 1.00 97.06 84 ASN A C 1
ATOM 696 O O . ASN A 1 84 ? -10.268 -5.386 0.750 1.00 97.06 84 ASN A O 1
ATOM 700 N N . ASP A 1 85 ? -11.865 -4.105 1.693 1.00 97.62 85 ASP A N 1
ATOM 701 C CA . ASP A 1 85 ? -12.259 -3.436 0.456 1.00 97.62 85 ASP A CA 1
ATOM 702 C C . ASP A 1 85 ? -11.096 -2.598 -0.085 1.00 97.62 85 ASP A C 1
ATOM 704 O O . ASP A 1 85 ? -10.727 -2.747 -1.252 1.00 97.62 85 ASP A O 1
ATOM 708 N N . LEU A 1 86 ? -10.437 -1.813 0.779 1.00 96.88 86 LEU A N 1
ATOM 709 C CA . LEU A 1 86 ? -9.280 -0.993 0.420 1.00 96.88 86 LEU A CA 1
ATOM 710 C C . LEU A 1 86 ? -8.130 -1.824 -0.166 1.00 96.88 86 LEU A C 1
ATOM 712 O O . LEU A 1 86 ? -7.625 -1.482 -1.235 1.00 96.88 86 LEU A O 1
ATOM 716 N N . ILE A 1 87 ? -7.701 -2.906 0.495 1.00 95.94 87 ILE A N 1
ATOM 717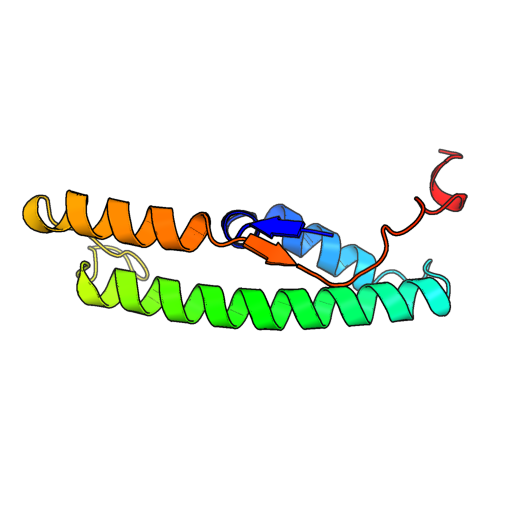 C CA . ILE A 1 87 ? -6.582 -3.737 0.001 1.00 95.94 87 ILE A CA 1
ATOM 718 C C . ILE A 1 87 ? -6.944 -4.527 -1.268 1.00 95.94 87 ILE A C 1
ATOM 720 O O . ILE A 1 87 ? -6.047 -4.970 -1.994 1.00 95.94 87 ILE A O 1
ATOM 724 N N . SER A 1 88 ? -8.242 -4.706 -1.536 1.00 96.00 88 SER A N 1
ATOM 725 C CA . SER A 1 88 ? -8.760 -5.454 -2.685 1.00 96.00 88 SER A CA 1
ATOM 726 C C . SER A 1 88 ? -8.928 -4.615 -3.949 1.00 96.00 88 SER A C 1
ATOM 728 O O . SER A 1 88 ? -9.103 -5.210 -5.017 1.00 96.00 88 SER A O 1
ATOM 730 N N . ILE A 1 89 ? -8.846 -3.280 -3.856 1.00 94.88 89 ILE A N 1
ATOM 731 C CA . ILE A 1 89 ? -8.917 -2.382 -5.018 1.00 94.88 89 ILE A CA 1
ATOM 732 C C . ILE A 1 89 ? -7.858 -2.792 -6.044 1.00 94.88 89 ILE A C 1
ATOM 734 O O . ILE A 1 89 ? -6.681 -2.961 -5.717 1.00 94.88 89 ILE A O 1
ATOM 738 N N . GLU A 1 90 ? -8.305 -2.969 -7.287 1.00 95.31 90 GLU A N 1
ATOM 739 C CA . GLU A 1 90 ? -7.477 -3.344 -8.428 1.00 95.31 90 GLU A CA 1
ATOM 740 C C . GLU A 1 90 ? -7.191 -2.115 -9.295 1.00 95.31 90 GLU A C 1
ATOM 742 O O . GLU A 1 90 ? -8.104 -1.410 -9.722 1.00 95.31 90 GLU A O 1
ATOM 747 N N . HIS A 1 91 ? -5.916 -1.894 -9.598 1.00 90.69 91 HIS A N 1
ATOM 748 C CA . HIS A 1 91 ? -5.450 -0.815 -10.456 1.00 90.69 91 HIS A CA 1
ATOM 749 C C . HIS A 1 91 ? -4.850 -1.384 -11.736 1.00 90.69 91 HIS A C 1
ATOM 751 O O . HIS A 1 91 ? -3.991 -2.272 -11.691 1.00 90.69 91 HIS A O 1
ATOM 757 N N . ASP A 1 92 ? -5.253 -0.836 -12.884 1.00 90.00 92 ASP A N 1
ATOM 758 C CA . ASP A 1 92 ? -4.533 -1.068 -14.132 1.00 90.00 92 ASP A CA 1
ATOM 759 C C . ASP A 1 92 ? -3.372 -0.082 -14.243 1.00 90.00 92 ASP A C 1
ATOM 761 O O . ASP A 1 92 ? -3.534 1.142 -14.264 1.00 90.00 92 ASP A O 1
ATOM 765 N N . LEU A 1 93 ? -2.165 -0.625 -14.316 1.00 83.31 93 LEU A N 1
ATOM 766 C CA . LEU A 1 93 ? -0.951 0.152 -14.466 1.00 83.31 93 LEU A CA 1
ATOM 767 C C . LEU A 1 93 ? -0.774 0.689 -15.884 1.00 83.31 93 LEU A C 1
ATOM 769 O O . LEU A 1 93 ? 0.036 1.593 -16.059 1.00 83.31 93 LEU A O 1
ATOM 773 N N . GLU A 1 94 ? -1.559 0.244 -16.872 1.00 74.62 94 GLU A N 1
ATOM 774 C CA . GLU A 1 94 ? -1.455 0.680 -18.279 1.00 74.62 94 GLU A CA 1
ATOM 775 C C . GLU A 1 94 ? -0.011 0.593 -18.814 1.00 74.62 94 GLU A C 1
ATOM 777 O O . GLU A 1 94 ? 0.405 1.325 -19.712 1.00 74.62 94 GLU A O 1
ATOM 782 N N . THR A 1 95 ? 0.787 -0.287 -18.210 1.00 67.38 95 THR A N 1
ATOM 783 C CA . THR A 1 95 ? 2.143 -0.611 -18.627 1.00 67.38 95 THR A CA 1
ATOM 784 C C . THR A 1 95 ? 2.124 -1.958 -19.329 1.00 67.38 95 THR A C 1
ATOM 786 O O . THR A 1 95 ? 1.545 -2.927 -18.810 1.00 67.38 95 THR A O 1
ATOM 789 N N . ASP A 1 96 ? 2.798 -2.027 -20.474 1.00 65.06 96 ASP A N 1
ATOM 790 C CA . ASP A 1 96 ? 3.149 -3.292 -21.113 1.00 65.06 96 ASP A CA 1
ATOM 791 C C . ASP A 1 96 ? 4.012 -4.125 -20.155 1.00 65.06 96 ASP A C 1
ATOM 793 O O . ASP A 1 96 ? 4.795 -3.571 -19.373 1.00 65.06 96 ASP A O 1
ATOM 797 N N . MET A 1 97 ? 3.871 -5.454 -20.189 1.00 61.97 97 MET A N 1
ATOM 798 C CA . MET A 1 97 ? 4.795 -6.330 -19.465 1.00 61.97 97 MET A CA 1
ATOM 799 C C . MET A 1 97 ? 6.211 -6.058 -19.970 1.00 61.97 97 MET A C 1
ATOM 801 O O . MET A 1 97 ? 6.494 -6.198 -21.161 1.00 61.97 97 MET A O 1
ATOM 805 N N . LEU A 1 98 ? 7.100 -5.663 -19.058 1.00 62.06 98 LEU A N 1
ATOM 806 C CA . LEU A 1 98 ? 8.522 -5.600 -19.358 1.00 62.06 98 LEU A CA 1
ATOM 807 C C . LEU A 1 98 ? 8.977 -7.016 -19.712 1.00 62.06 98 LEU A C 1
ATOM 809 O O . LEU A 1 98 ? 8.787 -7.942 -18.922 1.00 62.06 98 LEU A O 1
ATOM 813 N N . ALA A 1 99 ? 9.564 -7.183 -20.897 1.00 60.50 99 ALA A N 1
ATOM 814 C CA . ALA A 1 99 ? 10.338 -8.381 -21.176 1.00 60.50 99 ALA A CA 1
ATOM 815 C C . ALA A 1 99 ? 11.426 -8.490 -20.101 1.00 60.50 99 ALA A C 1
ATOM 817 O O . ALA A 1 99 ? 12.032 -7.477 -19.734 1.00 60.50 99 ALA A O 1
ATOM 818 N N . PHE A 1 100 ? 11.635 -9.695 -19.569 1.00 56.62 100 PHE A N 1
ATOM 819 C CA . PHE A 1 100 ? 12.702 -9.919 -18.603 1.00 56.62 100 PHE A CA 1
ATOM 820 C C . PHE A 1 100 ? 14.029 -9.450 -19.226 1.00 56.62 100 PHE A C 1
ATOM 822 O O . PHE A 1 100 ? 14.263 -9.739 -20.404 1.00 56.62 100 PHE A O 1
ATOM 829 N N . PRO A 1 101 ? 14.871 -8.677 -18.513 1.00 56.47 101 PRO A N 1
ATOM 830 C CA . PRO A 1 101 ? 16.119 -8.202 -19.086 1.00 56.47 101 PRO A CA 1
ATOM 831 C C . PRO A 1 101 ? 16.985 -9.406 -19.457 1.00 56.47 101 PRO A C 1
ATOM 833 O O . PRO A 1 101 ? 17.476 -10.105 -18.577 1.00 56.47 101 PRO A O 1
ATOM 836 N N . SER A 1 102 ? 17.204 -9.633 -20.753 1.00 55.84 102 SER A N 1
ATOM 837 C CA . SER A 1 102 ? 17.996 -10.769 -21.253 1.00 55.84 102 SER A CA 1
ATOM 838 C C . SER A 1 102 ? 19.424 -10.795 -20.698 1.00 55.84 102 SER A C 1
ATOM 840 O O . SER A 1 102 ? 20.046 -11.843 -20.606 1.00 55.84 102 SER A O 1
ATOM 842 N N . LYS A 1 103 ? 19.942 -9.644 -20.247 1.00 56.28 103 LYS A N 1
ATOM 843 C CA . LYS A 1 103 ? 21.250 -9.527 -19.583 1.00 56.28 103 LYS A CA 1
ATOM 844 C C . LYS A 1 103 ? 21.306 -10.111 -18.164 1.00 56.28 103 LYS A C 1
ATOM 846 O O . LYS A 1 103 ? 22.389 -10.154 -17.595 1.00 56.28 103 LYS A O 1
ATOM 851 N N . LEU A 1 104 ? 20.170 -10.501 -17.585 1.00 54.28 104 LEU A N 1
ATOM 852 C CA . LEU A 1 104 ? 20.086 -11.182 -16.289 1.00 54.28 104 LEU A CA 1
ATOM 853 C C . LEU A 1 104 ? 19.877 -12.702 -16.436 1.00 54.28 104 LEU A C 1
ATOM 855 O O . LEU A 1 104 ? 19.758 -13.375 -15.418 1.00 54.28 104 LEU A O 1
ATOM 859 N N . GLU A 1 105 ? 19.802 -13.240 -17.663 1.00 49.28 105 GLU A N 1
ATOM 860 C CA . GLU A 1 105 ? 19.625 -14.685 -17.904 1.00 49.28 105 GLU A CA 1
ATOM 861 C C . GLU A 1 105 ? 20.933 -15.492 -17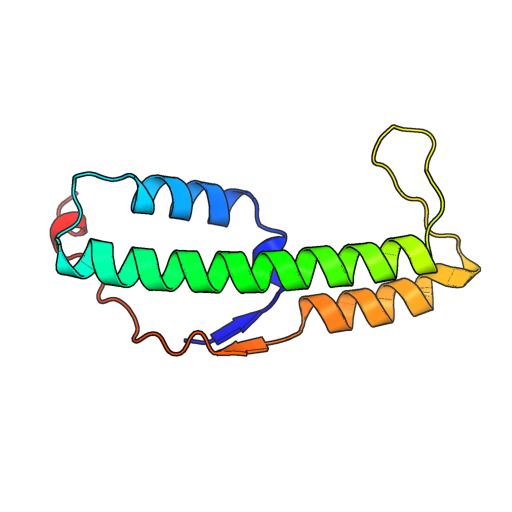.782 1.00 49.28 105 GLU A C 1
ATOM 863 O O . GLU A 1 105 ? 20.868 -16.682 -17.488 1.00 49.28 105 GLU A O 1
ATOM 868 N N . ASP A 1 106 ? 22.106 -14.860 -17.917 1.00 43.41 106 ASP A N 1
ATOM 869 C CA . ASP A 1 106 ? 23.418 -15.529 -17.843 1.00 43.41 106 ASP A CA 1
ATOM 870 C C . ASP A 1 106 ? 24.123 -15.287 -16.491 1.00 43.41 106 ASP A C 1
ATOM 872 O O . ASP A 1 106 ? 25.148 -14.599 -16.416 1.00 43.41 106 ASP A O 1
ATOM 876 N N . GLY A 1 107 ? 23.552 -15.837 -15.413 1.00 43.75 107 GLY A N 1
ATOM 877 C CA . GLY A 1 107 ? 24.161 -15.920 -14.076 1.00 43.75 107 GLY A CA 1
ATOM 878 C C . GLY A 1 107 ? 24.449 -17.354 -13.656 1.00 43.75 107 GLY A C 1
ATOM 879 O O . GLY A 1 107 ? 23.504 -18.170 -13.716 1.00 43.75 107 GLY A O 1
#

Radius of gyration: 17.93 Å; chains: 1; bounding box: 42×24×47 Å

Sequence (107 aa):
MKIKNVIFENKQYFETIGKIHKSDQLSVMDAYRINRLVKKLNELNTEYDELKKKIFTQYGTPGEKEETVEISAENREAFTGEYNDLISIEHDLETDMLAFPSKLEDG

pLDDT: mean 85.23, std 12.57, range [43.41, 97.62]

Organism: NCBI:txid408172